Protein AF-A0A9Q3M631-F1 (afdb_monomer_lite)

Secondary structure (DSSP, 8-state):
--TTHHHHHHHHHHGGGSPPGGGEES-GGGHHHHHHHHHHHHHTT-GGGEEEEEEEEEETTEEEEEEEES-TT--HHHHHHHHHHHHTTSB----------

Radius of gyration: 14.4 Å; chains: 1; bounding box: 50×25×36 Å

Foldseek 3Di:
DDLVPLLVVCCVPLPQQDAPPVQEADDSVCSVLVVVLLVVCVVVVNSQQKHWNHWHDPDVQFIDTHIDGPDPPDDPVSVVVSVVSVVVSRGGPDPPPPPPD

Structure (mmCIF, N/CA/C/O backbone):
data_AF-A0A9Q3M631-F1
#
_entry.id   AF-A0A9Q3M631-F1
#
loop_
_atom_site.group_PDB
_atom_site.id
_atom_site.type_symbol
_atom_site.label_atom_id
_atom_site.label_alt_id
_atom_site.label_comp_id
_atom_site.label_asym_id
_atom_site.label_entity_id
_atom_site.label_seq_id
_atom_site.pdbx_PDB_ins_code
_atom_site.Cartn_x
_atom_site.Cartn_y
_atom_site.Cartn_z
_atom_site.occupancy
_atom_site.B_iso_or_equiv
_atom_site.auth_seq_id
_atom_site.auth_comp_id
_atom_site.auth_asym_id
_atom_site.auth_atom_id
_atom_site.pdbx_PDB_model_num
ATOM 1 N N . MET A 1 1 ? 11.854 -10.043 -18.822 1.00 45.84 1 MET A N 1
ATOM 2 C CA . MET A 1 1 ? 10.671 -10.513 -18.068 1.00 45.84 1 MET A CA 1
ATOM 3 C C . MET A 1 1 ? 9.676 -9.372 -18.067 1.00 45.84 1 MET A C 1
ATOM 5 O O . MET A 1 1 ? 10.073 -8.270 -17.718 1.00 45.84 1 MET A O 1
ATOM 9 N N . SER A 1 2 ? 8.473 -9.584 -18.602 1.00 48.31 2 SER A N 1
ATOM 10 C CA . SER A 1 2 ? 7.490 -8.512 -18.774 1.00 48.31 2 SER A CA 1
ATOM 11 C C . SER A 1 2 ? 7.062 -7.949 -17.420 1.00 48.31 2 SER A C 1
ATOM 13 O O . SER A 1 2 ? 6.963 -8.683 -16.439 1.00 48.31 2 SER A O 1
ATOM 15 N N . ASP A 1 3 ? 6.754 -6.654 -17.408 1.00 61.72 3 ASP A N 1
ATOM 16 C CA . ASP A 1 3 ? 6.201 -5.860 -16.297 1.00 61.72 3 ASP A CA 1
ATOM 17 C C . ASP A 1 3 ? 4.932 -6.479 -15.651 1.00 61.72 3 ASP A C 1
ATOM 19 O O . ASP A 1 3 ? 4.420 -6.002 -14.651 1.00 61.72 3 ASP A O 1
ATOM 23 N N . ILE A 1 4 ? 4.422 -7.574 -16.216 1.00 68.81 4 ILE A N 1
ATOM 24 C CA . ILE A 1 4 ? 3.212 -8.282 -15.805 1.00 68.81 4 ILE A CA 1
ATOM 25 C C . ILE A 1 4 ? 3.521 -9.370 -14.763 1.00 68.81 4 ILE A C 1
ATOM 27 O O . ILE A 1 4 ? 2.808 -9.487 -13.773 1.00 68.81 4 ILE A O 1
ATOM 31 N N . ALA A 1 5 ? 4.616 -10.126 -14.918 1.00 80.44 5 ALA A N 1
ATOM 32 C CA . ALA A 1 5 ? 4.845 -11.335 -14.115 1.00 80.44 5 ALA A CA 1
ATOM 33 C C . ALA A 1 5 ? 5.034 -11.052 -12.612 1.00 80.44 5 ALA A C 1
ATOM 35 O O . ALA A 1 5 ? 4.598 -11.834 -11.770 1.00 80.44 5 ALA A O 1
ATOM 36 N N . TRP A 1 6 ? 5.671 -9.930 -12.263 1.00 82.12 6 TRP A N 1
ATOM 37 C CA . TRP A 1 6 ? 5.852 -9.539 -10.863 1.00 82.12 6 TRP A CA 1
ATOM 38 C C . TRP A 1 6 ? 4.548 -9.012 -10.242 1.00 82.12 6 TRP A C 1
ATOM 40 O O . TRP A 1 6 ? 4.295 -9.253 -9.064 1.00 82.12 6 TRP A O 1
ATOM 50 N N . ARG A 1 7 ? 3.691 -8.347 -11.032 1.00 81.50 7 ARG A N 1
ATOM 51 C CA . ARG A 1 7 ? 2.380 -7.853 -10.579 1.00 81.50 7 ARG A CA 1
ATOM 52 C C . ARG A 1 7 ? 1.449 -9.019 -10.274 1.00 81.50 7 ARG A C 1
ATOM 54 O O . ARG A 1 7 ? 0.860 -9.055 -9.199 1.00 81.50 7 ARG A O 1
ATOM 61 N N . ASP A 1 8 ? 1.385 -10.001 -11.170 1.00 84.75 8 ASP A N 1
ATOM 62 C CA . ASP A 1 8 ? 0.583 -11.213 -10.973 1.00 84.75 8 ASP A CA 1
ATOM 63 C C . ASP A 1 8 ? 1.017 -11.975 -9.713 1.00 84.75 8 ASP A C 1
ATOM 65 O O . ASP A 1 8 ? 0.174 -12.451 -8.952 1.00 84.75 8 ASP A O 1
ATOM 69 N N . ALA A 1 9 ? 2.326 -12.033 -9.440 1.00 85.12 9 ALA A N 1
ATOM 70 C CA . ALA A 1 9 ? 2.853 -12.632 -8.217 1.00 85.12 9 ALA A CA 1
ATOM 71 C C . ALA A 1 9 ? 2.406 -11.879 -6.949 1.00 85.12 9 ALA A C 1
ATOM 73 O O . ALA A 1 9 ? 2.024 -12.516 -5.965 1.00 85.12 9 ALA A O 1
ATOM 74 N N . LEU A 1 10 ? 2.389 -10.538 -6.972 1.00 85.88 10 LEU A N 1
ATOM 75 C CA . LEU A 1 10 ? 1.868 -9.740 -5.857 1.00 85.88 10 LEU A CA 1
ATOM 76 C C . LEU A 1 10 ? 0.381 -9.999 -5.620 1.00 85.88 10 LEU A C 1
ATOM 78 O O . LEU A 1 10 ? -0.013 -10.235 -4.479 1.00 85.88 10 LEU A O 1
ATOM 82 N N . PHE A 1 11 ? -0.433 -10.001 -6.678 1.00 87.56 11 PHE A N 1
ATOM 83 C CA . PHE A 1 11 ? -1.861 -10.305 -6.567 1.00 87.56 11 PHE A CA 1
ATOM 84 C C . PHE A 1 11 ? -2.111 -11.718 -6.044 1.00 87.56 11 PHE A C 1
ATOM 86 O O . PHE A 1 11 ? -2.957 -11.905 -5.176 1.00 87.56 11 PHE A O 1
ATOM 93 N N . ALA A 1 12 ? -1.360 -12.712 -6.517 1.00 87.56 12 ALA A N 1
ATOM 94 C CA . ALA A 1 12 ? -1.498 -14.085 -6.044 1.00 87.56 12 ALA A CA 1
ATOM 95 C C . ALA A 1 12 ? -1.175 -14.226 -4.546 1.00 87.56 12 ALA A C 1
ATOM 97 O O . ALA A 1 12 ? -1.768 -15.063 -3.866 1.00 87.56 12 ALA A O 1
ATOM 98 N N . ARG A 1 13 ? -0.242 -13.417 -4.027 1.00 88.81 13 ARG A N 1
ATOM 99 C CA . ARG A 1 13 ? 0.247 -13.513 -2.646 1.00 88.81 13 ARG A CA 1
ATOM 100 C C . ARG A 1 13 ? -0.526 -12.653 -1.649 1.00 88.81 13 ARG A C 1
ATOM 102 O O . ARG A 1 13 ? -0.794 -13.110 -0.542 1.00 88.81 13 ARG A O 1
ATOM 109 N N . TYR A 1 14 ? -0.838 -11.418 -2.022 1.00 87.69 14 TYR A N 1
ATOM 110 C CA . TYR A 1 14 ? -1.437 -10.414 -1.135 1.00 87.69 14 TYR A CA 1
ATOM 111 C C . TYR A 1 14 ? -2.891 -10.090 -1.497 1.00 87.69 14 TYR A C 1
ATOM 113 O O . TYR A 1 14 ? -3.538 -9.310 -0.799 1.00 87.69 14 TYR A O 1
ATOM 121 N N . GLY A 1 15 ? -3.413 -10.710 -2.560 1.00 84.00 15 GLY A N 1
ATOM 122 C CA . GLY A 1 15 ? -4.826 -10.711 -2.908 1.00 84.00 15 GLY A CA 1
ATOM 123 C C . GLY A 1 15 ? -5.413 -9.312 -3.029 1.00 84.00 15 GLY A C 1
ATOM 124 O O . GLY A 1 15 ? -4.925 -8.458 -3.766 1.00 84.00 15 GLY A O 1
ATOM 125 N N . ASP A 1 16 ? -6.481 -9.101 -2.273 1.00 80.81 16 ASP A N 1
ATOM 126 C CA . ASP A 1 16 ? -7.294 -7.893 -2.254 1.00 80.81 16 ASP A CA 1
ATOM 127 C C . ASP A 1 16 ? -6.614 -6.691 -1.580 1.00 80.81 16 ASP A C 1
ATOM 129 O O . ASP A 1 16 ? -7.136 -5.576 -1.635 1.00 80.81 16 ASP A O 1
ATOM 133 N N . ALA A 1 17 ? -5.456 -6.877 -0.945 1.00 83.44 17 ALA A N 1
ATOM 134 C CA . ALA A 1 17 ? -4.668 -5.759 -0.445 1.00 83.44 17 ALA A CA 1
ATOM 135 C C . ALA A 1 17 ? -3.971 -4.984 -1.578 1.00 83.44 17 ALA A C 1
ATOM 137 O O . ALA A 1 17 ? -3.661 -3.811 -1.391 1.00 83.44 17 ALA A O 1
ATOM 138 N N . VAL A 1 18 ? -3.734 -5.603 -2.741 1.00 87.00 18 VAL A N 1
ATOM 139 C CA . VAL A 1 18 ? -3.019 -5.004 -3.884 1.00 87.00 18 VAL A CA 1
ATOM 140 C C . VAL A 1 18 ? -3.993 -4.193 -4.755 1.00 87.00 18 VAL A C 1
ATOM 142 O O . VAL A 1 18 ? -5.076 -4.691 -5.071 1.00 87.00 18 VAL A O 1
ATOM 145 N N . PRO A 1 19 ? -3.638 -2.963 -5.181 1.00 87.38 19 PRO A N 1
ATOM 146 C CA . PRO A 1 19 ? -4.496 -2.167 -6.054 1.00 87.38 19 PRO A CA 1
ATOM 147 C C . PRO A 1 19 ? -4.584 -2.802 -7.440 1.00 87.38 19 PRO A C 1
ATOM 149 O O . PRO A 1 19 ? -3.627 -3.431 -7.878 1.00 87.38 19 PRO A O 1
ATOM 152 N N . ALA A 1 20 ? -5.685 -2.570 -8.160 1.00 86.44 20 ALA A N 1
ATOM 153 C CA . ALA A 1 20 ? -5.865 -3.036 -9.537 1.00 86.44 20 ALA A CA 1
ATOM 154 C C . ALA A 1 20 ? -4.675 -2.667 -10.450 1.00 86.44 20 ALA A C 1
ATOM 156 O O . ALA A 1 20 ? -4.022 -1.639 -10.266 1.00 86.44 20 ALA A O 1
ATOM 157 N N . ALA A 1 21 ? -4.385 -3.509 -11.447 1.00 83.75 21 ALA A N 1
ATOM 158 C CA . ALA A 1 21 ? -3.158 -3.411 -12.242 1.00 83.75 21 ALA A CA 1
ATOM 159 C C . ALA A 1 21 ? -2.999 -2.070 -12.990 1.00 83.75 21 ALA A C 1
ATOM 161 O O . ALA A 1 21 ? -1.874 -1.605 -13.175 1.00 83.75 21 ALA A O 1
ATOM 162 N N . ASP A 1 22 ? -4.108 -1.434 -13.378 1.00 85.50 22 ASP A N 1
ATOM 163 C CA . ASP A 1 22 ? -4.169 -0.106 -14.008 1.00 85.50 22 ASP A CA 1
ATOM 164 C C . ASP A 1 22 ? -3.836 1.046 -13.041 1.00 85.50 22 ASP A C 1
ATOM 166 O O . ASP A 1 22 ? -3.614 2.178 -13.469 1.00 85.50 22 ASP A O 1
ATOM 170 N N . ARG A 1 23 ? -3.776 0.765 -11.735 1.00 89.06 23 ARG A N 1
ATOM 171 C CA . ARG A 1 23 ? -3.424 1.703 -10.657 1.00 89.06 23 ARG A CA 1
ATOM 172 C C . ARG A 1 23 ? -2.006 1.509 -10.122 1.00 89.06 23 ARG A C 1
ATOM 174 O O . ARG A 1 23 ? -1.617 2.179 -9.167 1.00 89.06 23 ARG A O 1
ATOM 181 N N . ILE A 1 24 ? -1.229 0.620 -10.739 1.00 89.31 24 ILE A N 1
ATOM 182 C CA . ILE A 1 24 ? 0.192 0.413 -10.452 1.00 89.31 24 ILE A CA 1
ATOM 183 C C . ILE A 1 24 ? 1.004 1.168 -11.512 1.00 89.31 24 ILE A C 1
ATOM 185 O O . ILE A 1 24 ? 1.297 0.647 -12.592 1.00 89.31 24 ILE A O 1
ATOM 189 N N . LEU A 1 25 ? 1.337 2.420 -11.197 1.00 90.06 25 LEU A N 1
ATOM 190 C CA . LEU A 1 25 ? 2.057 3.379 -12.040 1.00 90.06 25 LEU A CA 1
ATOM 191 C C . LEU A 1 25 ? 3.508 3.538 -11.559 1.00 90.06 25 LEU A C 1
ATOM 193 O O . LEU A 1 25 ? 3.973 4.635 -11.252 1.00 90.06 25 LEU A O 1
ATOM 197 N N . VAL A 1 26 ? 4.212 2.414 -11.453 1.00 87.12 26 VAL A N 1
ATOM 198 C CA . VAL A 1 26 ? 5.617 2.335 -11.026 1.00 87.12 26 VAL A CA 1
ATOM 199 C C . VAL A 1 26 ? 6.416 1.523 -12.037 1.00 87.12 26 VAL A C 1
ATOM 201 O O . VAL A 1 26 ? 5.859 0.682 -12.749 1.00 87.12 26 VAL A O 1
ATOM 204 N N . ARG A 1 27 ? 7.731 1.741 -12.089 1.00 86.56 27 ARG A N 1
ATOM 205 C CA . ARG A 1 27 ? 8.631 0.898 -12.885 1.00 86.56 27 ARG A CA 1
ATOM 206 C C . ARG A 1 27 ? 8.712 -0.514 -12.302 1.00 86.56 27 ARG A C 1
ATOM 208 O O . ARG A 1 27 ? 8.695 -0.683 -11.087 1.00 86.56 27 ARG A O 1
ATOM 215 N N . ALA A 1 28 ? 8.892 -1.523 -13.157 1.00 83.81 28 ALA A N 1
ATOM 216 C CA . ALA A 1 28 ? 9.029 -2.924 -12.735 1.00 83.81 28 ALA A CA 1
ATOM 217 C C . ALA A 1 28 ? 10.159 -3.151 -11.706 1.00 83.81 28 ALA A C 1
ATOM 219 O O . ALA A 1 28 ? 10.070 -4.038 -10.861 1.00 83.81 28 ALA A O 1
ATOM 220 N N . GLU A 1 29 ? 11.199 -2.314 -11.752 1.00 84.44 29 GLU A N 1
ATOM 221 C CA . GLU A 1 29 ? 12.332 -2.286 -10.816 1.00 84.44 29 GLU A CA 1
ATOM 222 C C . GLU A 1 29 ? 11.895 -2.067 -9.355 1.00 84.44 29 GLU A C 1
ATOM 224 O O . GLU A 1 29 ? 12.533 -2.568 -8.433 1.00 84.44 29 GLU A O 1
ATOM 229 N N . MET A 1 30 ? 10.778 -1.360 -9.145 1.00 85.44 30 MET A N 1
ATOM 230 C CA . MET A 1 30 ? 10.190 -1.096 -7.828 1.00 85.44 30 MET A CA 1
ATOM 231 C C . MET A 1 30 ? 9.409 -2.299 -7.280 1.00 85.44 30 MET A C 1
ATOM 233 O O . MET A 1 30 ? 9.054 -2.312 -6.103 1.00 85.44 30 MET A O 1
ATOM 237 N N . GLY A 1 31 ? 9.137 -3.320 -8.101 1.00 86.38 31 GLY A N 1
ATOM 238 C CA . GLY A 1 31 ? 8.334 -4.484 -7.721 1.00 86.38 31 GLY A CA 1
ATOM 239 C C . GLY A 1 31 ? 8.827 -5.193 -6.452 1.00 86.38 31 GLY A C 1
ATOM 240 O O . GLY A 1 31 ? 8.042 -5.336 -5.513 1.00 86.38 31 GLY A O 1
ATOM 241 N N . PRO A 1 32 ? 10.120 -5.562 -6.348 1.00 87.69 32 PRO A N 1
ATOM 242 C CA . PRO A 1 32 ? 10.675 -6.166 -5.134 1.00 87.69 32 PRO A CA 1
ATOM 243 C C . PRO A 1 32 ? 10.603 -5.263 -3.896 1.00 87.69 32 PRO A C 1
ATOM 245 O O . PRO A 1 32 ? 10.536 -5.759 -2.773 1.00 87.69 32 PRO A O 1
ATOM 248 N N . PHE A 1 33 ? 10.636 -3.940 -4.074 1.00 88.69 33 PHE A N 1
ATOM 249 C CA . PHE A 1 33 ? 10.494 -2.992 -2.969 1.00 88.69 33 PHE A CA 1
ATOM 250 C C . PHE A 1 33 ? 9.049 -2.935 -2.463 1.00 88.69 33 PHE A C 1
ATOM 252 O O . PHE A 1 33 ? 8.810 -3.014 -1.260 1.00 88.69 33 PHE A O 1
ATOM 259 N N . ILE A 1 34 ? 8.078 -2.896 -3.380 1.00 91.25 34 ILE A N 1
ATOM 260 C CA . ILE A 1 34 ? 6.651 -2.981 -3.044 1.00 91.25 34 ILE A CA 1
ATOM 261 C C . ILE A 1 34 ? 6.343 -4.321 -2.364 1.00 91.25 34 ILE A C 1
ATOM 263 O O . ILE A 1 34 ? 5.628 -4.341 -1.365 1.00 91.25 34 ILE A O 1
ATOM 267 N N . GLU A 1 35 ? 6.916 -5.433 -2.838 1.00 91.19 35 GLU A N 1
ATOM 268 C CA . GLU A 1 35 ? 6.759 -6.738 -2.185 1.00 91.19 35 GLU A CA 1
ATOM 269 C C . GLU A 1 35 ? 7.248 -6.718 -0.730 1.00 91.19 35 GLU A C 1
ATOM 271 O O . GLU A 1 35 ? 6.548 -7.214 0.153 1.00 91.19 35 GLU A O 1
ATOM 276 N N . GLN A 1 36 ? 8.415 -6.121 -0.467 1.00 91.69 36 GLN A N 1
ATOM 277 C CA . GLN A 1 36 ? 8.962 -5.991 0.888 1.00 91.69 36 GLN A CA 1
ATOM 278 C C . GLN A 1 36 ? 8.080 -5.125 1.788 1.00 91.69 36 GLN A C 1
ATOM 280 O O . GLN A 1 36 ? 7.823 -5.506 2.930 1.00 91.69 36 GLN A O 1
ATOM 285 N N . MET A 1 37 ? 7.566 -4.004 1.275 1.00 93.94 37 MET A N 1
ATOM 286 C CA . MET A 1 37 ? 6.614 -3.168 2.006 1.00 93.94 37 MET A CA 1
ATOM 287 C C . MET A 1 37 ? 5.358 -3.966 2.383 1.00 93.94 37 MET A C 1
ATOM 289 O O . MET A 1 37 ? 4.942 -3.952 3.542 1.00 93.94 37 MET A O 1
ATOM 293 N N . LEU A 1 38 ? 4.762 -4.695 1.432 1.00 94.00 38 LEU A N 1
ATOM 294 C CA . LEU A 1 38 ? 3.567 -5.509 1.682 1.00 94.00 38 LEU A CA 1
ATOM 295 C C . LEU A 1 38 ? 3.844 -6.627 2.697 1.00 94.00 38 LEU A C 1
ATOM 297 O O . LEU A 1 38 ? 3.032 -6.845 3.598 1.00 94.00 38 LEU A O 1
ATOM 301 N N . ALA A 1 39 ? 5.004 -7.284 2.609 1.00 93.62 39 ALA A N 1
ATOM 302 C CA . ALA A 1 39 ? 5.434 -8.289 3.578 1.00 93.62 39 ALA A CA 1
ATOM 303 C C . ALA A 1 39 ? 5.589 -7.690 4.986 1.00 93.62 39 ALA A C 1
ATOM 305 O O . ALA A 1 39 ? 5.032 -8.222 5.945 1.00 93.62 39 ALA A O 1
ATOM 306 N N . ALA A 1 40 ? 6.257 -6.541 5.111 1.00 94.06 40 ALA A N 1
ATOM 307 C CA . ALA A 1 40 ? 6.454 -5.862 6.389 1.00 94.06 40 ALA A CA 1
ATOM 308 C C . ALA A 1 40 ? 5.125 -5.406 7.018 1.00 94.06 40 ALA A C 1
ATOM 310 O O . ALA A 1 40 ? 4.926 -5.518 8.231 1.00 94.06 40 ALA A O 1
ATOM 311 N N . LEU A 1 41 ? 4.182 -4.918 6.208 1.00 94.81 41 LEU A N 1
ATOM 312 C CA . LEU A 1 41 ? 2.837 -4.581 6.677 1.00 94.81 41 LEU A CA 1
ATOM 313 C C . LEU A 1 41 ? 2.054 -5.827 7.099 1.00 94.81 41 LEU A C 1
ATOM 315 O O . LEU A 1 41 ? 1.302 -5.766 8.073 1.00 94.81 41 LEU A O 1
ATOM 319 N N . HIS A 1 42 ? 2.229 -6.952 6.405 1.00 94.25 42 HIS A N 1
ATOM 320 C CA . HIS A 1 42 ? 1.600 -8.219 6.767 1.00 94.25 42 HIS A CA 1
ATOM 321 C C . HIS A 1 42 ? 2.123 -8.747 8.108 1.00 94.25 42 HIS A C 1
ATOM 323 O O . HIS A 1 42 ? 1.324 -9.074 8.982 1.00 94.25 42 HIS A O 1
ATOM 329 N N . GLU A 1 43 ? 3.439 -8.740 8.319 1.00 94.50 43 GLU A N 1
ATOM 330 C CA . GLU A 1 43 ? 4.079 -9.173 9.570 1.00 94.50 43 GLU A CA 1
ATOM 331 C C . GLU A 1 43 ? 3.649 -8.329 10.777 1.00 94.50 43 GLU A C 1
ATOM 333 O O . GLU A 1 43 ? 3.453 -8.848 11.875 1.00 94.50 43 GLU A O 1
ATOM 338 N N . ARG A 1 44 ? 3.434 -7.024 10.575 1.00 94.00 44 ARG A N 1
ATOM 339 C CA . ARG A 1 44 ? 2.904 -6.113 11.606 1.00 94.00 44 ARG A CA 1
ATOM 340 C C . ARG A 1 44 ? 1.378 -6.220 11.784 1.00 94.00 44 ARG A C 1
ATOM 342 O O . ARG A 1 44 ? 0.796 -5.541 12.636 1.00 94.00 44 ARG A O 1
ATOM 349 N N . GLY A 1 45 ? 0.717 -7.055 10.980 1.00 94.25 45 GLY A N 1
ATOM 350 C CA . GLY A 1 45 ? -0.730 -7.264 10.973 1.00 94.25 45 GLY A CA 1
ATOM 351 C C . GLY A 1 45 ? -1.530 -6.082 10.423 1.00 94.25 45 GLY A C 1
ATOM 352 O O . GLY A 1 45 ? -2.715 -5.986 10.712 1.00 94.25 45 GLY A O 1
ATOM 353 N N . PHE A 1 46 ? -0.900 -5.157 9.699 1.00 94.50 46 PHE A N 1
ATOM 354 C CA . PHE A 1 46 ? -1.520 -3.943 9.157 1.00 94.50 46 PHE A CA 1
ATOM 355 C C . PHE A 1 46 ? -2.115 -4.133 7.764 1.00 94.50 46 PHE A C 1
ATOM 357 O O . PHE A 1 46 ? -3.039 -3.409 7.406 1.00 94.50 46 PHE A O 1
ATOM 364 N N . LEU A 1 47 ? -1.593 -5.080 6.977 1.00 93.12 47 LEU A N 1
ATOM 365 C CA . LEU A 1 47 ? -1.918 -5.202 5.552 1.00 93.12 47 LEU A CA 1
ATOM 366 C C . LEU A 1 47 ? -3.428 -5.286 5.280 1.00 93.12 47 LEU A C 1
ATOM 368 O O . LEU A 1 47 ? -3.921 -4.640 4.364 1.00 93.12 47 LEU A O 1
ATOM 372 N N . TYR A 1 48 ? -4.163 -6.032 6.104 1.00 90.69 48 TYR A N 1
ATOM 373 C CA . TYR A 1 48 ? -5.600 -6.250 5.917 1.00 90.69 48 TYR A CA 1
ATOM 374 C C . TYR A 1 48 ? -6.492 -5.214 6.621 1.00 90.69 48 TYR A C 1
ATOM 376 O O . TYR A 1 48 ? -7.711 -5.276 6.491 1.00 90.69 48 TYR A O 1
ATOM 384 N N . ASP A 1 49 ? -5.910 -4.230 7.317 1.00 93.25 49 ASP A N 1
ATOM 385 C CA . ASP A 1 49 ? -6.642 -3.059 7.830 1.00 93.25 49 ASP A CA 1
ATOM 386 C C . ASP A 1 49 ? -6.856 -1.994 6.731 1.00 93.25 49 ASP A C 1
ATOM 388 O O . ASP A 1 49 ? -7.645 -1.053 6.896 1.00 93.25 49 ASP A O 1
ATOM 392 N N . ILE A 1 50 ? -6.155 -2.136 5.602 1.00 92.31 50 ILE A N 1
ATOM 393 C CA . ILE A 1 50 ? -6.114 -1.176 4.502 1.00 92.31 50 ILE A CA 1
ATOM 394 C C . ILE A 1 50 ? -6.374 -1.837 3.152 1.00 92.31 50 ILE A C 1
ATOM 396 O O . ILE A 1 50 ? -6.216 -3.036 2.951 1.00 92.31 50 ILE A O 1
ATOM 400 N N . GLU A 1 51 ? -6.786 -1.019 2.203 1.00 92.31 51 GLU A N 1
ATOM 401 C CA . GLU A 1 51 ? -6.854 -1.354 0.790 1.00 92.31 51 GLU A CA 1
ATOM 402 C C . GLU A 1 51 ? -5.992 -0.338 0.057 1.00 92.31 51 GLU A C 1
ATOM 404 O O . GLU A 1 51 ? -6.281 0.865 0.105 1.00 92.31 51 GLU A O 1
ATOM 409 N N . PHE A 1 52 ? -4.930 -0.805 -0.597 1.00 93.94 52 PHE A N 1
ATOM 410 C CA . PHE A 1 52 ? -4.175 0.055 -1.491 1.00 93.94 52 PHE A CA 1
ATOM 411 C C . PHE A 1 52 ? -5.021 0.336 -2.733 1.00 93.94 52 PHE A C 1
ATOM 413 O O . PHE A 1 52 ? -5.586 -0.565 -3.346 1.00 93.94 52 PHE A O 1
ATOM 420 N N . THR A 1 53 ? -5.119 1.610 -3.095 1.00 93.88 53 THR A N 1
ATOM 421 C CA . THR A 1 53 ? -5.880 2.099 -4.251 1.00 93.88 53 THR A CA 1
ATOM 422 C C . THR A 1 53 ? -4.976 2.526 -5.404 1.00 93.88 53 THR A C 1
ATOM 424 O O . THR A 1 53 ? -5.466 2.749 -6.510 1.00 93.88 53 THR A O 1
ATOM 427 N N . GLY A 1 54 ? -3.662 2.603 -5.175 1.00 92.44 54 GLY A N 1
ATOM 428 C CA . GLY A 1 54 ? -2.670 2.800 -6.222 1.00 92.44 54 GLY A CA 1
ATOM 429 C C . GLY A 1 54 ? -1.247 2.935 -5.694 1.00 92.44 54 GLY A C 1
ATOM 430 O O . GLY A 1 54 ? -1.030 3.296 -4.537 1.00 92.44 54 GLY A O 1
ATOM 431 N N . PHE A 1 55 ? -0.290 2.680 -6.580 1.00 93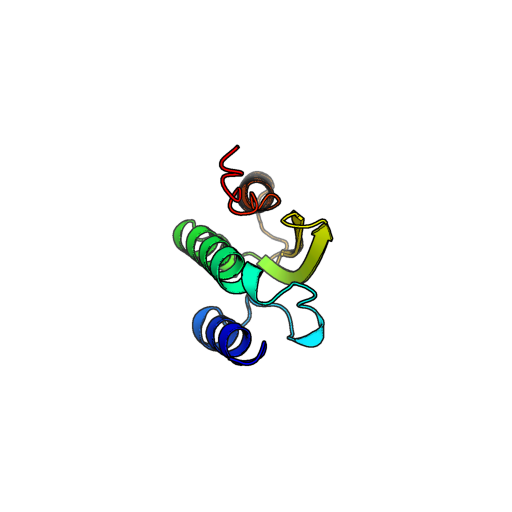.12 55 PHE A N 1
ATOM 432 C CA . PHE A 1 55 ? 1.130 2.951 -6.375 1.00 93.12 55 PHE A CA 1
ATOM 433 C C . PHE A 1 55 ? 1.607 3.884 -7.484 1.00 93.12 55 PHE A C 1
ATOM 435 O O . PHE A 1 55 ? 1.408 3.582 -8.660 1.00 93.12 55 PHE A O 1
ATOM 442 N N . GLU A 1 56 ? 2.220 5.006 -7.121 1.00 91.69 56 GLU A N 1
ATOM 443 C CA . GLU A 1 56 ? 2.744 6.003 -8.059 1.00 91.69 56 GLU A CA 1
ATOM 444 C C . GLU A 1 56 ? 4.230 6.232 -7.784 1.00 91.69 56 GLU A C 1
ATOM 446 O O . GLU A 1 56 ? 4.629 6.461 -6.643 1.00 91.69 56 GLU A O 1
ATOM 451 N N . GLU A 1 57 ? 5.053 6.212 -8.829 1.00 89.19 57 GLU A N 1
ATOM 452 C CA . GLU A 1 57 ? 6.424 6.706 -8.747 1.00 89.19 57 GLU A CA 1
ATOM 453 C C . GLU A 1 57 ? 6.474 8.164 -9.224 1.00 89.19 57 GLU A C 1
ATOM 455 O O . GLU A 1 57 ? 6.323 8.439 -10.413 1.00 89.19 57 GLU A O 1
ATOM 460 N N . ARG A 1 58 ? 6.690 9.118 -8.307 1.00 84.94 58 ARG A N 1
ATOM 461 C CA . ARG A 1 58 ? 6.727 10.554 -8.666 1.00 84.94 58 ARG A CA 1
ATOM 462 C C . ARG A 1 58 ? 8.084 11.056 -9.129 1.00 84.94 58 ARG A C 1
ATOM 464 O O . ARG A 1 58 ? 8.168 12.012 -9.895 1.00 84.94 58 ARG A O 1
ATOM 471 N N . ALA A 1 59 ? 9.136 10.446 -8.617 1.00 82.38 59 ALA A N 1
ATOM 472 C CA . ALA A 1 59 ? 10.520 10.717 -8.959 1.00 82.38 59 ALA A CA 1
ATOM 473 C C . ALA A 1 59 ? 11.290 9.398 -8.845 1.00 82.38 59 ALA A C 1
ATOM 475 O O . ALA A 1 59 ? 10.804 8.497 -8.159 1.00 82.38 59 ALA A O 1
ATOM 476 N N . PRO A 1 60 ? 12.471 9.265 -9.470 1.00 79.88 60 PRO A N 1
ATOM 477 C CA . PRO A 1 60 ? 13.262 8.049 -9.355 1.00 79.88 60 PRO A CA 1
ATOM 478 C C . PRO A 1 60 ? 13.476 7.639 -7.892 1.00 79.88 60 PRO A C 1
ATOM 480 O O . PRO A 1 60 ? 14.134 8.355 -7.140 1.00 79.88 60 PRO A O 1
ATOM 483 N N . GLY A 1 61 ? 12.897 6.502 -7.499 1.00 77.38 61 GLY A N 1
ATOM 484 C CA . GLY A 1 61 ? 12.975 5.983 -6.130 1.00 77.38 61 GLY A CA 1
ATOM 485 C C . GLY A 1 61 ? 12.012 6.618 -5.117 1.00 77.38 61 GLY A C 1
ATOM 486 O O . GLY A 1 61 ? 12.106 6.359 -3.922 1.00 77.38 61 GLY A O 1
ATOM 487 N N . TRP A 1 62 ? 11.048 7.426 -5.555 1.00 85.56 62 TRP A N 1
ATOM 488 C CA . TRP A 1 62 ? 10.013 7.964 -4.674 1.00 85.56 62 TRP A CA 1
ATOM 489 C C . TRP A 1 62 ? 8.682 7.253 -4.903 1.00 85.56 62 TRP A C 1
ATOM 491 O O . TRP A 1 62 ? 7.988 7.534 -5.885 1.00 85.56 62 TRP A O 1
ATOM 501 N N . LEU A 1 63 ? 8.323 6.354 -3.984 1.00 89.50 63 LEU A N 1
ATOM 502 C CA . LEU A 1 63 ? 7.050 5.641 -4.001 1.00 89.50 63 LEU A CA 1
ATOM 503 C C . LEU A 1 63 ? 5.994 6.452 -3.251 1.00 89.50 63 LEU A C 1
ATOM 505 O O . LEU A 1 63 ? 6.192 6.859 -2.110 1.00 89.50 63 LEU A O 1
ATOM 509 N N . ILE A 1 64 ? 4.836 6.631 -3.871 1.00 91.12 64 ILE A N 1
ATOM 510 C CA . ILE A 1 64 ? 3.628 7.091 -3.200 1.00 91.12 64 ILE A CA 1
ATOM 511 C C . ILE A 1 64 ? 2.625 5.949 -3.191 1.00 91.12 64 ILE A C 1
ATOM 513 O O . ILE A 1 64 ? 2.197 5.462 -4.237 1.00 91.12 64 ILE A O 1
ATOM 517 N N . SER A 1 65 ? 2.238 5.550 -1.984 1.00 92.88 65 SER A N 1
ATOM 518 C CA . SER A 1 65 ? 1.210 4.542 -1.759 1.00 92.88 65 SER A CA 1
ATOM 519 C C . SER A 1 65 ? -0.115 5.212 -1.415 1.00 92.88 65 SER A C 1
ATOM 521 O O . SER A 1 65 ? -0.255 5.844 -0.368 1.00 92.88 65 SER A O 1
ATOM 523 N N . HIS A 1 66 ? -1.105 5.062 -2.288 1.00 93.69 66 HIS A N 1
ATOM 524 C CA . HIS A 1 66 ? -2.473 5.492 -2.024 1.00 93.69 66 HIS A CA 1
ATOM 525 C C . HIS A 1 66 ? -3.234 4.352 -1.361 1.00 93.69 66 HIS A C 1
ATOM 527 O O . HIS A 1 66 ? -3.219 3.226 -1.857 1.00 93.69 66 HIS A O 1
ATOM 533 N N . PHE A 1 67 ? -3.912 4.631 -0.250 1.00 93.94 67 PHE A N 1
ATOM 534 C CA . PHE A 1 67 ? -4.701 3.629 0.457 1.00 93.94 67 PHE A CA 1
ATOM 535 C C . PHE A 1 67 ? -5.916 4.242 1.148 1.00 93.94 67 PHE A C 1
ATOM 537 O O . PHE A 1 67 ? -5.975 5.444 1.418 1.00 93.94 67 PHE A O 1
ATOM 544 N N . ARG A 1 68 ? -6.889 3.385 1.453 1.00 93.00 68 ARG A N 1
ATOM 545 C CA . ARG A 1 68 ? -8.009 3.682 2.348 1.00 93.00 68 ARG A CA 1
ATOM 546 C C . ARG A 1 68 ? -8.095 2.629 3.442 1.00 93.00 68 ARG A C 1
ATOM 548 O O . ARG A 1 68 ? -7.626 1.506 3.275 1.00 93.00 68 ARG A O 1
ATOM 555 N N . TYR A 1 69 ? -8.719 2.984 4.555 1.00 94.00 69 TYR A N 1
ATOM 556 C CA . TYR A 1 69 ? -9.019 2.026 5.614 1.00 94.00 69 TYR A CA 1
ATOM 557 C C . TYR A 1 69 ? -10.193 1.138 5.201 1.00 94.00 69 TYR A C 1
ATOM 559 O O . TYR A 1 69 ? -11.196 1.640 4.699 1.00 94.00 69 TYR A O 1
ATOM 567 N N . ARG A 1 70 ? -10.085 -0.171 5.445 1.00 90.94 70 ARG A N 1
ATOM 568 C CA . ARG A 1 70 ? -11.182 -1.128 5.204 1.00 90.94 70 ARG A CA 1
ATOM 569 C C . ARG A 1 70 ? -12.273 -1.056 6.267 1.00 90.94 70 ARG A C 1
ATOM 571 O O . ARG A 1 70 ? -13.415 -1.428 6.016 1.00 90.94 70 ARG A O 1
ATOM 578 N N . HIS A 1 71 ? -11.914 -0.584 7.458 1.00 87.38 71 HIS A N 1
ATOM 579 C CA . HIS A 1 71 ? -12.797 -0.535 8.613 1.00 87.38 71 HIS A CA 1
ATOM 580 C C . HIS A 1 71 ? -12.840 0.872 9.208 1.00 87.38 71 HIS A C 1
ATOM 582 O O . HIS A 1 71 ? -11.823 1.413 9.654 1.00 87.38 71 HIS A O 1
ATOM 588 N N . ASP A 1 72 ? -14.041 1.436 9.319 1.00 81.62 72 ASP A N 1
ATOM 589 C CA . ASP A 1 72 ? -14.237 2.746 9.948 1.00 81.62 72 ASP A CA 1
ATOM 590 C C . ASP A 1 72 ? -13.953 2.723 11.459 1.00 81.62 72 ASP A C 1
ATOM 592 O O . ASP A 1 72 ? -13.557 3.738 12.037 1.00 81.62 72 ASP A O 1
ATOM 596 N N . GLY A 1 73 ? -14.072 1.547 12.088 1.00 90.00 73 GLY A N 1
ATOM 597 C CA . GLY A 1 73 ? -13.864 1.326 13.522 1.00 90.00 73 GLY A CA 1
ATOM 598 C C . GLY A 1 73 ? -12.404 1.294 13.993 1.00 90.00 73 GLY A C 1
ATOM 599 O O . GLY A 1 73 ? -12.160 1.078 15.181 1.00 90.00 73 GLY A O 1
ATOM 600 N N . LEU A 1 74 ? -11.417 1.498 13.111 1.00 92.12 74 LEU A N 1
ATOM 601 C CA . LEU A 1 74 ? -10.011 1.523 13.522 1.00 92.12 74 LEU A CA 1
ATOM 602 C C . LEU A 1 74 ? -9.738 2.685 14.483 1.00 92.12 74 LEU A C 1
ATOM 604 O O . LEU A 1 74 ? -10.030 3.851 14.195 1.00 92.12 74 LEU A O 1
ATOM 608 N N . SER A 1 75 ? -9.107 2.370 15.616 1.00 94.75 75 SER A N 1
ATOM 609 C CA . SER A 1 75 ? -8.693 3.391 16.580 1.00 94.75 75 SER A CA 1
ATOM 610 C C . SER A 1 75 ? -7.720 4.392 15.946 1.00 94.75 75 SER A C 1
ATOM 612 O O . SER A 1 75 ? -6.903 4.035 15.095 1.00 94.75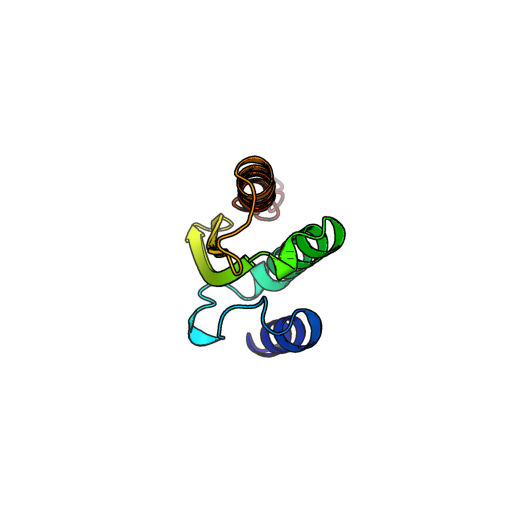 75 SER A O 1
ATOM 614 N N . LYS A 1 76 ? -7.740 5.648 16.416 1.00 94.75 76 LYS A N 1
ATOM 615 C CA . LYS A 1 76 ? -6.796 6.690 15.965 1.00 94.75 76 LYS A CA 1
ATOM 616 C C . LYS A 1 76 ? -5.334 6.245 16.096 1.00 94.75 76 LYS A C 1
ATOM 618 O O . LYS A 1 76 ? -4.536 6.497 15.203 1.00 94.75 76 LYS A O 1
ATOM 623 N N . ARG A 1 77 ? -5.000 5.535 17.182 1.00 96.19 77 ARG A N 1
ATOM 624 C CA . ARG A 1 77 ? -3.657 4.976 17.406 1.00 96.19 77 ARG A CA 1
ATOM 625 C C . ARG A 1 77 ? -3.286 3.954 16.332 1.00 96.19 77 ARG A C 1
ATOM 627 O O . ARG A 1 77 ? -2.167 3.984 15.841 1.00 96.19 77 ARG A O 1
ATOM 634 N N . ARG A 1 78 ? -4.209 3.060 15.969 1.00 95.06 78 ARG A N 1
ATOM 635 C CA . ARG A 1 78 ? -3.972 2.040 14.939 1.00 95.06 78 ARG A CA 1
ATOM 636 C C . ARG A 1 78 ? -3.778 2.675 13.563 1.00 95.06 78 ARG A C 1
ATOM 638 O O . ARG A 1 78 ? -2.805 2.340 12.903 1.00 95.06 78 ARG A O 1
ATOM 645 N N . LYS A 1 79 ? -4.631 3.637 13.192 1.00 95.06 79 LYS A N 1
ATOM 646 C CA . LYS A 1 79 ? -4.490 4.436 11.961 1.00 95.06 79 LYS A CA 1
ATOM 647 C C . LYS A 1 79 ? -3.116 5.099 11.879 1.00 95.06 79 LYS A C 1
ATOM 649 O O . LYS A 1 79 ? -2.408 4.923 10.898 1.00 95.06 79 LYS A O 1
ATOM 654 N N . ARG A 1 80 ? -2.687 5.741 12.970 1.00 95.75 80 ARG A N 1
ATOM 655 C CA . ARG A 1 80 ? -1.376 6.389 13.034 1.00 95.75 80 ARG A CA 1
ATOM 656 C C . ARG A 1 80 ? -0.211 5.414 12.839 1.00 95.75 80 ARG A C 1
ATOM 658 O O . ARG A 1 80 ? 0.694 5.710 12.076 1.00 95.75 80 ARG A O 1
ATOM 665 N N . LEU A 1 81 ? -0.252 4.247 13.486 1.00 95.94 81 LEU A N 1
ATOM 666 C CA . LEU A 1 81 ? 0.787 3.222 13.324 1.00 95.94 81 LEU A CA 1
ATOM 667 C C . LEU A 1 81 ? 0.873 2.690 11.888 1.00 95.94 81 LEU A C 1
ATOM 669 O O . LEU A 1 81 ? 1.966 2.379 11.429 1.00 95.94 81 LEU A O 1
ATOM 673 N N . ILE A 1 82 ? -0.263 2.583 11.195 1.00 94.75 82 ILE A N 1
ATOM 674 C CA . ILE A 1 82 ? -0.311 2.183 9.786 1.00 94.75 82 ILE A CA 1
ATOM 675 C C . ILE A 1 82 ? 0.292 3.283 8.905 1.00 94.75 82 ILE A C 1
ATOM 677 O O . ILE A 1 82 ? 1.149 2.993 8.078 1.00 94.75 82 ILE A O 1
ATOM 681 N N . GLU A 1 83 ? -0.129 4.535 9.100 1.00 94.31 83 GLU A N 1
ATOM 682 C CA . GLU A 1 83 ? 0.383 5.694 8.357 1.00 94.31 83 GLU A CA 1
ATOM 683 C C . GLU A 1 83 ? 1.898 5.839 8.511 1.00 94.31 83 GLU A C 1
ATOM 685 O O . GLU A 1 83 ? 2.594 5.961 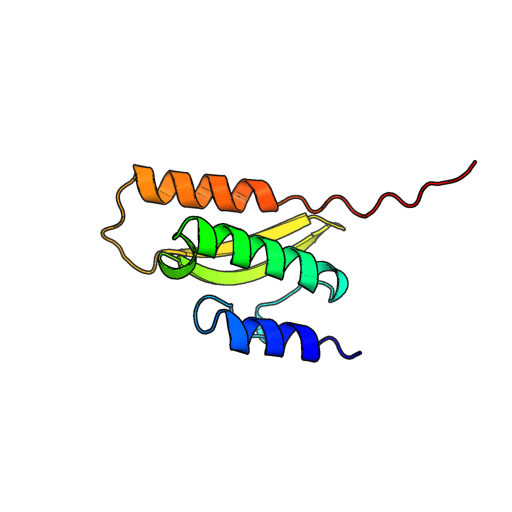7.507 1.00 94.31 83 GLU A O 1
ATOM 690 N N . ASP A 1 84 ? 2.406 5.769 9.744 1.00 93.88 84 ASP A N 1
ATOM 691 C CA . ASP A 1 84 ? 3.841 5.837 10.024 1.00 93.88 84 ASP A CA 1
ATOM 692 C C . ASP A 1 84 ? 4.569 4.643 9.373 1.00 93.88 84 ASP A C 1
ATOM 694 O O . ASP A 1 84 ? 5.568 4.828 8.684 1.00 93.88 84 ASP A O 1
ATOM 698 N N . ALA A 1 85 ? 4.017 3.426 9.487 1.00 93.44 85 ALA A N 1
ATOM 699 C CA . ALA A 1 85 ? 4.609 2.239 8.875 1.00 93.44 85 ALA A CA 1
ATOM 700 C C . ALA A 1 85 ? 4.661 2.300 7.346 1.00 93.44 85 ALA A C 1
ATOM 702 O O . ALA A 1 85 ? 5.583 1.723 6.794 1.00 93.44 85 ALA A O 1
ATOM 703 N N . ILE A 1 86 ? 3.703 2.941 6.667 1.00 92.56 86 ILE A N 1
ATOM 704 C CA . ILE A 1 86 ? 3.727 3.141 5.206 1.00 92.56 86 ILE A CA 1
ATOM 705 C C . ILE A 1 86 ? 4.675 4.284 4.839 1.00 92.56 86 ILE A C 1
ATOM 707 O O . ILE A 1 86 ? 5.394 4.182 3.848 1.00 92.56 86 ILE A O 1
ATOM 711 N N . ALA A 1 87 ? 4.703 5.356 5.635 1.00 89.81 87 ALA A N 1
ATOM 712 C CA . ALA A 1 87 ? 5.561 6.508 5.387 1.00 89.81 87 ALA A CA 1
ATOM 713 C C . ALA A 1 87 ? 7.052 6.138 5.377 1.00 89.81 87 ALA A C 1
ATOM 715 O O . ALA A 1 87 ? 7.794 6.682 4.558 1.00 89.81 87 ALA A O 1
ATOM 716 N N . ASP A 1 88 ? 7.459 5.168 6.202 1.00 89.31 88 ASP A N 1
ATOM 717 C CA . ASP A 1 88 ? 8.812 4.594 6.214 1.00 89.31 88 ASP A CA 1
ATOM 718 C C . ASP A 1 88 ? 9.239 4.015 4.846 1.00 89.31 88 ASP A C 1
ATOM 720 O O . ASP A 1 88 ? 10.431 3.941 4.555 1.00 89.31 88 ASP A O 1
ATOM 724 N N . TRP A 1 89 ? 8.283 3.641 3.986 1.00 88.12 89 TRP A N 1
ATOM 725 C CA . TRP A 1 89 ? 8.526 3.070 2.653 1.00 88.12 89 TRP A CA 1
ATOM 726 C C . TRP A 1 89 ? 8.353 4.067 1.505 1.00 88.12 89 TRP A C 1
ATOM 728 O O . TRP A 1 89 ? 8.513 3.692 0.346 1.00 88.12 89 TRP A O 1
ATOM 738 N N . ASN A 1 90 ? 8.050 5.339 1.774 1.00 79.56 90 ASN A N 1
ATOM 739 C CA . ASN A 1 90 ? 7.901 6.322 0.694 1.00 79.56 90 ASN A CA 1
ATOM 740 C C . ASN A 1 90 ? 9.232 6.623 -0.026 1.00 79.56 90 ASN A C 1
ATOM 742 O O . ASN A 1 90 ? 9.233 7.157 -1.136 1.00 79.56 90 ASN A O 1
ATOM 746 N N . PHE A 1 91 ? 10.366 6.264 0.584 1.00 76.06 91 PHE A N 1
ATOM 747 C CA . PHE A 1 91 ? 11.687 6.418 -0.009 1.00 76.06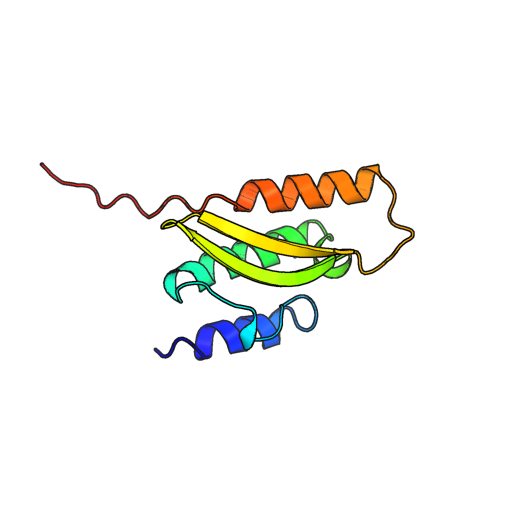 91 PHE A CA 1
ATOM 748 C C . PHE A 1 91 ? 12.310 5.060 -0.342 1.00 76.06 91 PHE A C 1
ATOM 750 O O . PHE A 1 91 ? 12.712 4.307 0.544 1.00 76.06 91 PHE A O 1
ATOM 757 N N . TYR A 1 92 ? 12.434 4.779 -1.635 1.00 65.31 92 TYR A N 1
ATOM 758 C CA . TYR A 1 92 ? 13.323 3.759 -2.169 1.00 65.31 92 TYR A CA 1
ATOM 759 C C . TYR A 1 92 ? 14.645 4.447 -2.523 1.00 65.31 92 TYR A C 1
ATOM 761 O O . TYR A 1 92 ? 14.700 5.152 -3.533 1.00 65.31 92 TYR A O 1
ATOM 769 N N . PRO A 1 93 ? 15.724 4.298 -1.734 1.00 57.66 93 PRO A N 1
ATOM 770 C CA . PRO A 1 93 ? 17.020 4.769 -2.192 1.00 57.66 93 PRO A CA 1
ATOM 771 C C . PRO A 1 93 ? 17.324 4.026 -3.498 1.00 57.66 93 PRO A C 1
ATOM 773 O O . PRO A 1 93 ? 17.389 2.791 -3.473 1.00 57.66 93 PRO A O 1
ATOM 776 N N . PRO A 1 94 ? 17.484 4.717 -4.646 1.00 56.12 94 PRO A N 1
ATOM 777 C CA . PRO A 1 94 ? 18.011 4.046 -5.820 1.00 56.12 94 PRO A CA 1
ATOM 778 C C . PRO A 1 94 ? 19.326 3.412 -5.383 1.00 56.12 94 PRO A C 1
ATOM 780 O O . PRO A 1 94 ? 20.091 4.058 -4.659 1.00 56.12 94 PRO A O 1
ATOM 783 N N . ALA A 1 95 ? 19.571 2.154 -5.763 1.00 54.62 95 ALA A N 1
ATOM 784 C CA . ALA A 1 95 ? 20.888 1.564 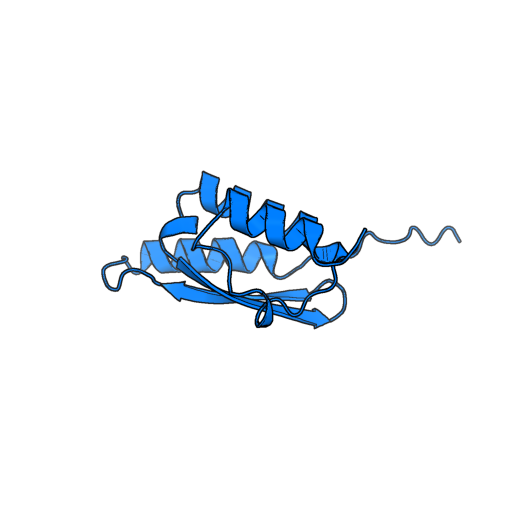-5.584 1.00 54.62 95 ALA A CA 1
ATOM 785 C C . ALA A 1 95 ? 21.880 2.591 -6.129 1.00 54.62 95 ALA A C 1
ATOM 787 O O . ALA A 1 95 ? 21.835 2.901 -7.325 1.00 54.62 95 ALA A O 1
ATOM 788 N N . MET A 1 96 ? 22.662 3.220 -5.242 1.00 45.41 96 MET A N 1
ATOM 789 C CA . MET A 1 96 ? 23.696 4.140 -5.676 1.00 45.41 96 MET A CA 1
ATOM 790 C C . MET A 1 96 ? 24.523 3.310 -6.640 1.00 45.41 96 MET A C 1
ATOM 792 O O . MET A 1 96 ? 25.111 2.306 -6.241 1.00 45.41 96 MET A O 1
ATOM 796 N N . LYS A 1 97 ? 24.501 3.668 -7.928 1.00 43.91 97 LYS A N 1
ATOM 797 C CA . LYS A 1 97 ? 25.620 3.289 -8.770 1.00 43.91 97 LYS A CA 1
ATOM 798 C C . LYS A 1 97 ? 26.800 3.890 -8.028 1.00 43.91 97 LYS A C 1
ATOM 800 O O . LYS A 1 97 ? 26.843 5.111 -7.896 1.00 43.91 97 LYS A O 1
ATOM 805 N N . GLU A 1 98 ? 27.657 3.051 -7.457 1.00 41.91 98 GLU A N 1
ATOM 806 C CA . GLU A 1 98 ? 29.021 3.462 -7.171 1.00 41.91 98 GLU A CA 1
ATOM 807 C C . GLU A 1 98 ? 29.520 4.057 -8.487 1.00 41.91 98 GLU A C 1
ATOM 809 O O . GLU A 1 98 ? 29.775 3.356 -9.464 1.00 41.91 98 GLU A O 1
ATOM 814 N N . THR A 1 99 ? 29.500 5.382 -8.579 1.00 44.00 99 THR A N 1
ATOM 815 C CA . THR A 1 99 ? 30.415 6.087 -9.453 1.00 44.00 99 THR A CA 1
ATOM 816 C C . THR A 1 99 ? 31.773 5.834 -8.833 1.00 44.00 99 THR A C 1
ATOM 818 O O . THR A 1 99 ? 32.173 6.538 -7.910 1.00 44.00 99 THR A O 1
ATOM 821 N N . ASP A 1 100 ? 32.405 4.753 -9.287 1.00 46.84 100 ASP A N 1
ATOM 822 C CA . ASP A 1 100 ? 33.855 4.677 -9.361 1.00 46.84 100 ASP A CA 1
ATOM 823 C C . ASP A 1 100 ? 34.316 5.882 -10.197 1.00 46.84 100 ASP A C 1
ATOM 825 O O . ASP A 1 100 ? 34.178 5.885 -11.423 1.00 46.84 100 ASP A O 1
ATOM 829 N N . GLU A 1 101 ? 34.810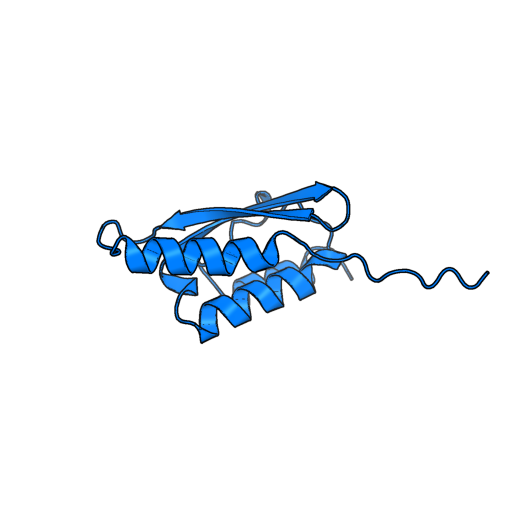 6.916 -9.519 1.00 43.03 101 GLU A N 1
ATOM 830 C CA . GLU A 1 101 ? 35.790 7.871 -10.050 1.00 43.03 101 GLU A CA 1
ATOM 831 C C . GLU A 1 101 ? 36.920 8.059 -9.036 1.00 43.03 101 GLU A C 1
ATOM 833 O O . GLU A 1 101 ? 36.624 8.270 -7.835 1.00 43.03 101 GLU A O 1
#

pLDDT: mean 84.19, std 14.16, range [41.91, 96.19]

Organism: NCBI:txid1138194

Sequence (101 aa):
MSDIAWRDALFARYGDAVPAADRILVRAEMGPFIEQMLAALHERGFLYDIEFTGFEERAPGWLISHFRYRHDGLSKRRKRLIEDAIADWNFYPPAMKETDE